Protein AF-A0A453H5V9-F1 (afdb_monomer_lite)

Organism: Aegilops tauschii subsp. strangulata (NCBI:txid200361)

Secondary structure (DSSP, 8-state):
-HHHHGGGSPPPPHHHHHHHTT--S----------EEEE-PPPSSPP-STTGGG-EEEE-EETTEETT-

Structure (mmCIF, N/CA/C/O backbone):
data_AF-A0A453H5V9-F1
#
_entry.id   AF-A0A453H5V9-F1
#
loop_
_atom_site.group_PDB
_atom_site.id
_atom_site.type_symbol
_atom_site.label_atom_id
_atom_site.label_alt_id
_atom_site.label_comp_id
_atom_site.label_asym_id
_atom_site.label_entity_id
_atom_site.label_seq_id
_atom_site.pdbx_PDB_ins_code
_atom_site.Cartn_x
_atom_site.Cartn_y
_atom_site.Cartn_z
_atom_site.occupancy
_atom_site.B_iso_or_equiv
_atom_site.auth_seq_id
_atom_site.auth_comp_id
_atom_site.auth_asym_id
_atom_site.auth_atom_id
_atom_site.pdbx_PDB_model_num
ATOM 1 N N . MET A 1 1 ? -0.890 -9.382 5.367 1.00 86.69 1 MET A N 1
ATOM 2 C CA . MET A 1 1 ? -0.343 -8.239 6.137 1.00 86.69 1 MET A CA 1
ATOM 3 C C . MET A 1 1 ? -0.303 -8.523 7.628 1.00 86.69 1 MET A C 1
ATOM 5 O O . MET A 1 1 ? 0.800 -8.539 8.146 1.00 86.69 1 MET A O 1
ATOM 9 N N . GLN A 1 2 ? -1.426 -8.799 8.306 1.00 91.31 2 GLN A N 1
ATOM 10 C CA . GLN A 1 2 ? -1.434 -9.093 9.754 1.00 91.31 2 GLN A CA 1
ATOM 11 C C . GLN A 1 2 ? -0.394 -10.155 10.168 1.00 91.31 2 GLN A C 1
ATOM 13 O O . GLN A 1 2 ? 0.384 -9.902 11.080 1.00 91.31 2 GLN A O 1
ATOM 18 N N . ASP A 1 3 ? -0.275 -11.257 9.419 1.00 88.31 3 ASP A N 1
ATOM 19 C CA . ASP A 1 3 ? 0.698 -12.328 9.716 1.00 88.31 3 ASP A CA 1
ATOM 20 C C . ASP A 1 3 ? 2.167 -11.936 9.492 1.00 88.31 3 ASP A C 1
ATOM 22 O O . ASP A 1 3 ? 3.071 -12.500 10.110 1.00 88.31 3 ASP A O 1
ATOM 26 N N . ILE A 1 4 ? 2.408 -10.979 8.592 1.00 86.00 4 ILE A N 1
ATOM 27 C CA . ILE A 1 4 ? 3.753 -10.570 8.173 1.00 86.00 4 ILE A CA 1
ATOM 28 C C . ILE A 1 4 ? 4.292 -9.478 9.096 1.00 86.00 4 ILE A C 1
ATOM 30 O O . ILE A 1 4 ? 5.408 -9.579 9.600 1.00 86.00 4 ILE A O 1
ATOM 34 N N . VAL A 1 5 ? 3.494 -8.430 9.321 1.00 86.69 5 VAL A N 1
ATOM 35 C CA . VAL A 1 5 ? 3.938 -7.233 10.047 1.00 86.69 5 VAL A CA 1
ATOM 36 C C . VAL A 1 5 ? 3.595 -7.253 11.537 1.00 86.69 5 VAL A C 1
ATOM 38 O O . VAL A 1 5 ? 4.230 -6.533 12.307 1.00 86.69 5 VAL A O 1
ATOM 41 N N . LYS A 1 6 ? 2.652 -8.113 11.946 1.00 89.31 6 LYS A N 1
ATOM 42 C CA . LYS A 1 6 ? 2.330 -8.442 13.341 1.00 89.31 6 LYS A CA 1
ATOM 43 C C . LYS A 1 6 ? 2.161 -7.201 14.223 1.00 89.31 6 LYS A C 1
ATOM 45 O O . LYS A 1 6 ? 1.323 -6.355 13.925 1.00 89.31 6 LYS A O 1
ATOM 50 N N . GLU A 1 7 ? 2.961 -7.067 15.277 1.00 90.75 7 GLU A N 1
ATOM 51 C CA . GLU A 1 7 ? 2.866 -6.018 16.294 1.00 90.75 7 GLU A CA 1
ATOM 52 C C . GLU A 1 7 ? 3.109 -4.609 15.730 1.00 90.75 7 GLU A C 1
ATOM 54 O O . GLU A 1 7 ? 2.708 -3.624 16.347 1.00 90.75 7 GLU A O 1
ATOM 59 N N . ARG A 1 8 ? 3.729 -4.488 14.544 1.00 90.38 8 ARG A N 1
ATOM 60 C CA . ARG A 1 8 ? 3.896 -3.196 13.861 1.00 90.38 8 ARG A CA 1
ATOM 61 C C . ARG A 1 8 ? 2.611 -2.686 13.220 1.00 90.38 8 ARG A C 1
ATOM 63 O O . ARG A 1 8 ? 2.558 -1.507 12.880 1.00 90.38 8 ARG A O 1
ATOM 70 N N . LEU A 1 9 ? 1.604 -3.539 13.016 1.00 91.69 9 LEU A N 1
ATOM 71 C CA . LEU A 1 9 ? 0.314 -3.133 12.467 1.00 91.69 9 LEU A CA 1
ATOM 72 C C . LEU A 1 9 ? -0.643 -2.749 13.597 1.00 91.69 9 LEU A C 1
ATOM 74 O O . LEU A 1 9 ? -1.069 -3.626 14.353 1.00 91.69 9 LEU A O 1
ATOM 78 N N . PRO A 1 10 ? -1.038 -1.469 13.708 1.00 94.69 10 PRO A N 1
ATOM 79 C CA . PRO A 1 10 ? -2.016 -1.060 14.700 1.00 94.69 10 PRO A CA 1
ATOM 80 C C . PRO A 1 10 ? -3.352 -1.770 14.477 1.00 94.69 10 PRO A C 1
ATOM 82 O O . PRO A 1 10 ? -3.793 -1.963 13.342 1.00 94.69 10 PRO A O 1
ATOM 85 N N . SER A 1 11 ? -4.009 -2.133 15.574 1.00 96.19 11 SER A N 1
ATOM 86 C CA . SER A 1 11 ? -5.352 -2.706 15.540 1.00 96.19 11 SER A CA 1
ATOM 87 C C . SER A 1 11 ? -6.397 -1.623 15.767 1.00 96.19 11 SER A C 1
ATOM 89 O O . SER A 1 11 ? -6.228 -0.756 16.622 1.00 96.19 11 SER A O 1
ATOM 91 N N . PHE A 1 12 ? -7.494 -1.696 15.019 1.00 97.50 12 PHE A N 1
ATOM 92 C CA . PHE A 1 12 ? -8.640 -0.820 15.222 1.00 97.50 12 PHE A CA 1
ATOM 93 C C . PHE A 1 12 ? -9.561 -1.366 16.314 1.00 97.50 12 PHE A C 1
ATOM 95 O O . PHE A 1 12 ? -9.805 -2.572 16.391 1.00 97.50 12 PHE A O 1
ATOM 102 N N . THR A 1 13 ? -10.148 -0.471 17.110 1.00 98.25 13 THR A N 1
ATOM 103 C CA . THR A 1 13 ? -11.310 -0.819 17.937 1.00 98.25 13 THR A CA 1
ATOM 104 C C . THR A 1 13 ? -12.543 -1.063 17.050 1.00 98.25 13 THR A C 1
ATOM 106 O O . THR A 1 13 ? -12.571 -0.640 15.884 1.00 98.25 13 THR A O 1
ATOM 109 N N . PRO A 1 14 ? -13.603 -1.715 17.565 1.00 98.25 14 PRO A N 1
ATOM 110 C CA . PRO A 1 14 ? -14.846 -1.889 16.810 1.00 98.25 14 PRO A CA 1
ATOM 111 C C . PRO A 1 14 ? -15.465 -0.564 16.336 1.00 98.25 14 PRO A C 1
ATOM 113 O O . PRO A 1 14 ? -15.957 -0.473 15.212 1.00 98.25 14 PRO A O 1
ATOM 116 N N . GLU A 1 15 ? -15.394 0.482 17.162 1.00 98.00 15 GLU A N 1
ATOM 117 C CA . GLU A 1 15 ? -15.905 1.819 16.837 1.00 98.00 15 GLU A CA 1
ATOM 118 C C . GLU A 1 15 ? -15.109 2.474 15.705 1.00 98.00 15 GLU A C 1
ATOM 120 O O . GLU A 1 15 ? -15.694 2.954 14.735 1.00 98.00 15 GLU A O 1
ATOM 125 N N . GLN A 1 16 ? -13.775 2.423 15.778 1.00 98.31 16 GLN A N 1
ATOM 126 C CA . GLN A 1 16 ? -12.898 2.933 14.721 1.00 98.31 16 GLN A CA 1
ATOM 127 C C . GLN A 1 16 ? -13.107 2.176 13.405 1.00 98.31 16 GLN A C 1
ATOM 129 O O . GLN A 1 16 ? -13.173 2.781 12.337 1.00 98.31 16 GLN A O 1
ATOM 134 N N . SER A 1 17 ? -13.280 0.854 13.478 1.00 97.56 17 SER A N 1
ATOM 135 C CA . SER A 1 17 ? -13.563 0.026 12.302 1.00 97.56 17 SER A CA 1
ATOM 136 C C . SER A 1 17 ? -14.879 0.429 11.635 1.00 97.56 17 SER A C 1
ATOM 138 O O . SER A 1 17 ? -14.950 0.514 10.410 1.00 97.56 17 SER A O 1
ATOM 140 N N . LYS A 1 18 ? -15.922 0.714 12.428 1.00 97.75 18 LYS A N 1
ATOM 141 C CA . LYS A 1 18 ? -17.213 1.196 11.920 1.00 97.75 18 LYS A CA 1
ATOM 142 C C . LYS A 1 18 ? -17.098 2.581 11.285 1.00 97.75 18 LYS A C 1
ATOM 144 O O . LYS A 1 18 ? -17.765 2.824 10.289 1.00 97.75 18 LYS A O 1
ATOM 149 N N . LEU A 1 19 ? -16.264 3.457 11.846 1.00 97.88 19 LEU A N 1
ATOM 150 C CA . LEU A 1 19 ? -16.035 4.800 11.316 1.00 97.88 19 LEU A CA 1
ATOM 151 C C . LEU A 1 19 ? -15.367 4.772 9.934 1.00 97.88 19 LEU A C 1
ATOM 153 O O . LEU A 1 19 ? -15.773 5.520 9.054 1.00 97.88 19 LEU A O 1
ATOM 157 N N . VAL A 1 20 ? -14.355 3.921 9.741 1.00 97.19 20 VAL A N 1
ATOM 158 C CA . VAL A 1 20 ? -13.586 3.849 8.482 1.00 97.19 20 VAL A CA 1
ATOM 159 C C . VAL A 1 20 ? -14.311 3.028 7.409 1.00 97.19 20 VAL A C 1
ATOM 161 O O . VAL A 1 20 ? -14.187 3.282 6.211 1.00 97.19 20 VAL A O 1
ATOM 164 N N . LYS A 1 21 ? -15.078 2.007 7.805 1.00 97.56 21 LYS A N 1
ATOM 165 C CA . LYS A 1 21 ? -15.760 1.131 6.849 1.00 97.56 21 LYS A CA 1
ATOM 166 C C . LYS A 1 21 ? -16.841 1.897 6.081 1.00 97.56 21 LYS A C 1
ATOM 168 O O . LYS A 1 21 ? -17.863 2.269 6.642 1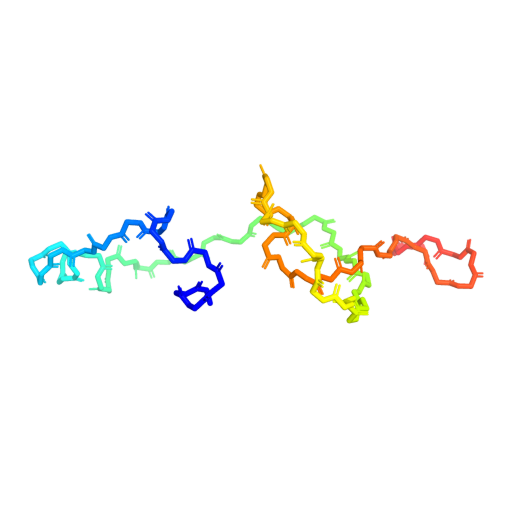.00 97.56 21 LYS A O 1
ATOM 173 N N . GLY A 1 22 ? -16.644 2.031 4.769 1.00 96.25 22 GLY A N 1
ATOM 174 C CA . GLY A 1 22 ? -17.595 2.708 3.883 1.00 96.25 22 GLY A CA 1
ATOM 175 C C . GLY A 1 22 ? -17.509 4.234 3.929 1.00 96.25 22 GLY A C 1
ATOM 176 O O . GLY A 1 22 ? -18.406 4.892 3.422 1.00 96.25 22 GLY A O 1
ATOM 177 N N . SER A 1 23 ? -16.444 4.805 4.500 1.00 97.38 23 SER A N 1
ATOM 178 C CA . SER A 1 23 ? -16.255 6.257 4.602 1.00 97.38 23 SER A CA 1
ATOM 179 C C . SER A 1 23 ? -15.741 6.911 3.308 1.00 97.38 23 SER A C 1
ATOM 181 O O . SER A 1 23 ? -15.035 7.916 3.372 1.00 97.38 23 SER A O 1
ATOM 183 N N . VAL A 1 24 ? -15.989 6.303 2.144 1.00 96.81 24 VAL A N 1
ATOM 184 C CA . VAL A 1 24 ? -15.445 6.744 0.853 1.00 96.81 24 VAL A CA 1
ATOM 185 C C . VAL A 1 24 ? -16.553 6.771 -0.193 1.00 96.81 24 VAL A C 1
ATOM 187 O O . VAL A 1 24 ? -17.103 5.724 -0.524 1.00 96.81 24 VAL A O 1
ATOM 190 N N . ASP A 1 25 ? -16.817 7.955 -0.749 1.00 96.88 25 ASP A N 1
ATOM 191 C CA . ASP A 1 25 ? -17.779 8.148 -1.843 1.00 96.88 25 ASP A CA 1
ATOM 192 C C . ASP A 1 25 ? -17.138 7.943 -3.228 1.00 96.88 25 ASP A C 1
ATOM 194 O O . ASP A 1 25 ? -17.773 7.431 -4.148 1.00 96.88 25 ASP A O 1
ATOM 198 N N . TYR A 1 26 ? -15.858 8.308 -3.374 1.00 96.88 26 TYR A N 1
ATOM 199 C CA . TYR A 1 26 ? -15.072 8.163 -4.604 1.00 96.88 26 TYR A CA 1
ATOM 200 C C . TYR A 1 26 ? -13.611 7.836 -4.290 1.00 96.88 26 TYR A C 1
ATOM 202 O O . TYR A 1 26 ? -13.066 8.280 -3.281 1.00 96.88 26 TYR A O 1
ATOM 210 N N . ILE A 1 27 ? -12.950 7.104 -5.191 1.00 96.56 27 ILE A N 1
ATOM 211 C CA . ILE A 1 27 ? -11.532 6.745 -5.076 1.00 96.56 27 ILE A CA 1
ATOM 212 C C . ILE A 1 27 ? -10.763 7.395 -6.227 1.00 96.56 27 ILE A C 1
ATOM 214 O O . ILE A 1 27 ? -10.981 7.064 -7.390 1.00 96.56 27 ILE A O 1
ATOM 218 N N . GLY A 1 28 ? -9.843 8.302 -5.900 1.00 96.75 28 GLY A N 1
ATOM 219 C CA . GLY A 1 28 ? -8.845 8.807 -6.842 1.00 96.75 28 GLY A CA 1
ATOM 220 C C . GLY A 1 28 ? -7.586 7.943 -6.797 1.00 96.75 28 GLY A C 1
ATOM 221 O O . GLY A 1 28 ? -7.054 7.695 -5.716 1.00 96.75 28 GLY A O 1
ATOM 222 N N . ILE A 1 29 ? -7.104 7.487 -7.955 1.00 97.00 29 ILE A N 1
ATOM 223 C CA . ILE A 1 29 ? -5.887 6.671 -8.061 1.00 97.00 29 ILE A CA 1
ATOM 224 C C . ILE A 1 29 ? -4.810 7.476 -8.786 1.00 97.00 29 ILE A C 1
ATOM 226 O O . ILE A 1 29 ? -4.958 7.811 -9.960 1.00 97.00 29 ILE A O 1
ATOM 230 N N . ASN A 1 30 ? -3.701 7.733 -8.095 1.00 96.50 30 ASN A N 1
ATOM 231 C CA . ASN A 1 30 ? -2.513 8.340 -8.684 1.00 96.50 30 ASN A CA 1
ATOM 232 C C . ASN A 1 30 ? -1.601 7.238 -9.233 1.00 96.50 30 ASN A C 1
ATOM 234 O O . ASN A 1 30 ? -0.836 6.640 -8.476 1.00 96.50 30 ASN A O 1
ATOM 238 N N . GLN A 1 31 ? -1.691 6.963 -10.535 1.00 93.56 31 GLN A N 1
ATOM 239 C CA . GLN A 1 31 ? -0.921 5.906 -11.192 1.00 93.56 31 GLN A CA 1
ATOM 240 C C . GLN A 1 31 ? 0.134 6.492 -12.130 1.00 93.56 31 GLN A C 1
ATOM 242 O O . GLN A 1 31 ? -0.195 7.220 -13.063 1.00 93.56 31 GLN A O 1
ATOM 247 N N . TYR A 1 32 ? 1.397 6.131 -11.899 1.00 89.25 32 TYR A N 1
ATOM 248 C CA . TYR A 1 32 ? 2.539 6.644 -12.670 1.00 89.25 32 TYR A CA 1
ATOM 249 C C . TYR A 1 32 ? 3.384 5.548 -13.317 1.00 89.25 32 TYR A C 1
ATOM 251 O O . TYR A 1 32 ? 4.011 5.784 -14.343 1.00 89.25 32 TYR A O 1
ATOM 259 N N . THR A 1 33 ? 3.449 4.361 -12.712 1.00 88.38 33 THR A N 1
ATOM 260 C CA . THR A 1 3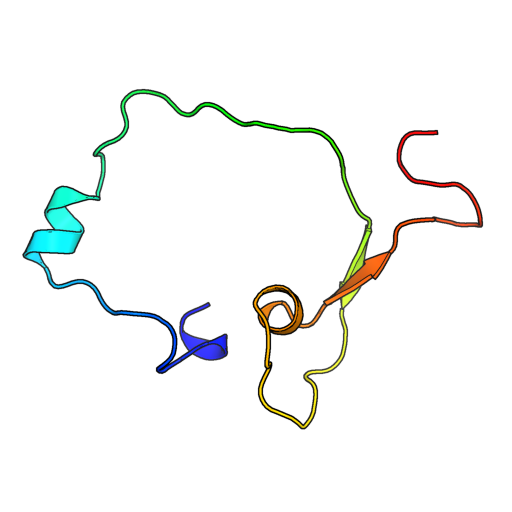3 ? 4.366 3.304 -13.146 1.00 88.38 33 THR A CA 1
ATOM 261 C C . THR A 1 33 ? 3.835 1.918 -12.794 1.00 88.38 33 THR A C 1
ATOM 263 O O . THR A 1 33 ? 2.902 1.771 -12.005 1.00 88.38 33 THR A O 1
ATOM 266 N N . ALA A 1 34 ? 4.451 0.899 -13.380 1.00 89.12 34 ALA A N 1
ATOM 267 C CA . ALA A 1 34 ? 4.279 -0.498 -13.020 1.00 89.12 34 ALA A CA 1
ATOM 268 C C . ALA A 1 34 ? 5.662 -1.154 -12.916 1.00 89.12 34 ALA A C 1
ATOM 270 O O . ALA A 1 34 ? 6.584 -0.785 -13.642 1.00 89.12 34 ALA A O 1
ATOM 271 N N . THR A 1 35 ? 5.811 -2.129 -12.018 1.00 89.75 35 THR A N 1
ATOM 272 C CA . THR A 1 35 ? 7.049 -2.900 -11.846 1.00 89.75 35 THR A CA 1
ATOM 273 C C . THR A 1 35 ? 6.784 -4.394 -11.976 1.00 89.75 35 THR A C 1
ATOM 275 O O . THR A 1 35 ? 5.701 -4.872 -11.641 1.00 89.75 35 THR A O 1
ATOM 278 N N . TYR A 1 36 ? 7.773 -5.150 -12.458 1.00 89.38 36 TYR A N 1
ATOM 279 C CA . TYR A 1 36 ? 7.742 -6.603 -12.335 1.00 89.38 36 TYR A CA 1
ATOM 280 C C . TYR A 1 36 ? 8.112 -6.978 -10.898 1.00 89.38 36 TYR A C 1
ATOM 282 O O . TYR A 1 36 ? 8.946 -6.322 -10.267 1.00 89.38 36 TYR A O 1
ATOM 290 N N . MET A 1 37 ? 7.497 -8.041 -10.387 1.00 90.50 37 MET A N 1
ATOM 291 C CA . MET A 1 37 ? 7.796 -8.594 -9.069 1.00 90.50 37 MET A CA 1
ATOM 292 C C . MET A 1 37 ? 8.056 -10.085 -9.191 1.00 90.50 37 MET A C 1
ATOM 294 O O . MET A 1 37 ? 7.362 -10.780 -9.935 1.00 90.50 37 MET A O 1
ATOM 298 N N . ALA A 1 38 ? 9.056 -10.558 -8.460 1.00 90.31 38 ALA A N 1
ATOM 299 C CA . ALA A 1 38 ? 9.348 -11.973 -8.312 1.00 90.31 38 ALA A CA 1
ATOM 300 C C . ALA A 1 38 ? 9.285 -12.354 -6.835 1.00 90.31 38 ALA A C 1
ATOM 302 O O . ALA A 1 38 ? 9.641 -11.550 -5.970 1.00 90.31 38 ALA A O 1
ATOM 303 N N . ASP A 1 39 ? 8.831 -13.577 -6.570 1.00 89.94 39 ASP A N 1
ATOM 304 C CA . ASP A 1 39 ? 8.879 -14.162 -5.235 1.00 89.94 39 ASP A CA 1
ATOM 305 C C . ASP A 1 39 ? 10.325 -14.177 -4.729 1.00 89.94 39 ASP A C 1
ATOM 307 O O . ASP A 1 39 ? 11.248 -14.534 -5.468 1.00 89.94 39 ASP A O 1
ATOM 311 N N . GLN A 1 40 ? 10.522 -13.756 -3.482 1.00 84.06 40 GLN A N 1
ATOM 312 C CA . GLN A 1 40 ? 11.819 -13.795 -2.832 1.00 84.06 40 GLN A CA 1
ATOM 313 C C . GLN A 1 40 ? 11.675 -14.534 -1.499 1.00 84.06 40 GLN A C 1
ATOM 315 O O . GLN A 1 40 ? 10.794 -14.190 -0.710 1.00 84.06 40 GLN A O 1
ATOM 320 N N . PRO A 1 41 ? 12.557 -15.505 -1.195 1.00 78.81 41 PRO A N 1
ATOM 321 C CA . PRO A 1 41 ? 12.509 -16.206 0.078 1.00 78.81 41 PRO A CA 1
ATOM 322 C C . PRO A 1 41 ? 12.503 -15.229 1.254 1.00 78.81 41 PRO A C 1
ATOM 324 O O . PRO A 1 41 ? 13.268 -14.257 1.264 1.00 78.81 41 PRO A O 1
ATOM 327 N N . THR A 1 42 ? 11.661 -15.516 2.249 1.00 69.50 42 THR A N 1
ATOM 328 C CA . THR A 1 42 ? 11.547 -14.724 3.474 1.00 69.50 42 THR A CA 1
ATOM 329 C C . THR A 1 42 ? 12.940 -14.487 4.066 1.00 69.50 42 THR A C 1
ATOM 331 O O . THR A 1 42 ? 13.639 -15.460 4.379 1.00 69.50 42 THR A O 1
ATOM 334 N N . PRO A 1 43 ? 13.379 -13.225 4.216 1.00 67.50 43 PRO A N 1
ATOM 335 C CA . PRO A 1 43 ? 14.664 -12.922 4.821 1.00 67.50 43 PRO A CA 1
ATOM 336 C C . PRO A 1 43 ? 14.733 -13.511 6.234 1.00 67.50 43 PRO A C 1
ATOM 338 O O . PRO A 1 43 ? 13.756 -13.484 6.977 1.00 67.50 43 PRO A O 1
ATOM 341 N N . GLN A 1 44 ? 15.904 -14.011 6.638 1.00 62.41 44 GLN A N 1
ATOM 342 C CA . GLN A 1 44 ? 16.110 -14.521 8.005 1.00 62.41 44 GLN A CA 1
ATOM 343 C C . GLN A 1 44 ? 15.994 -13.419 9.072 1.00 62.41 44 GLN A C 1
ATOM 345 O O . GLN A 1 44 ? 15.847 -13.711 10.256 1.00 62.41 44 GLN A O 1
ATOM 350 N N . GLN A 1 45 ? 16.084 -12.153 8.659 1.00 66.44 45 GLN A N 1
ATOM 351 C CA . GLN A 1 45 ? 15.980 -10.990 9.529 1.00 66.44 45 GLN A CA 1
ATOM 352 C C . GLN A 1 45 ? 14.587 -10.361 9.420 1.00 66.44 45 GLN A C 1
ATOM 354 O O . GLN A 1 45 ? 14.022 -10.330 8.325 1.00 66.44 45 GLN A O 1
ATOM 359 N N . PRO A 1 46 ? 14.035 -9.833 10.529 1.00 69.06 46 PRO A N 1
ATOM 360 C CA . PRO A 1 46 ? 12.757 -9.138 10.497 1.00 69.06 46 PRO A CA 1
ATOM 361 C C . PRO A 1 46 ? 12.824 -7.960 9.509 1.00 69.06 46 PRO A C 1
ATOM 363 O O . PRO A 1 46 ? 13.832 -7.245 9.489 1.00 69.06 46 PRO A O 1
ATOM 366 N N . PRO A 1 47 ? 11.777 -7.732 8.696 1.00 69.69 47 PRO A N 1
ATOM 367 C CA . PRO A 1 47 ? 11.796 -6.642 7.738 1.00 69.69 47 PRO A CA 1
ATOM 368 C C . PRO A 1 47 ? 11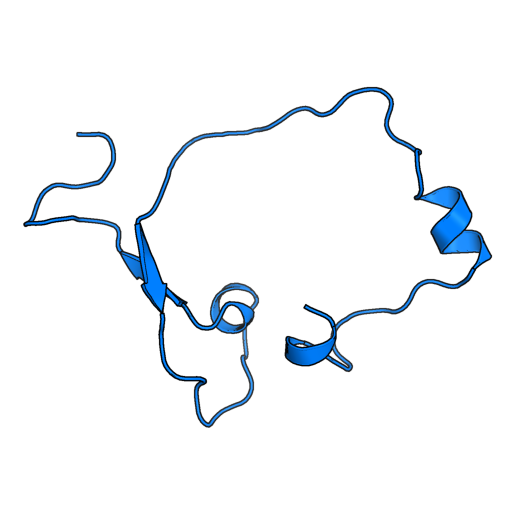.912 -5.294 8.460 1.00 69.69 47 PRO A C 1
ATOM 370 O O . PRO A 1 47 ? 11.168 -5.002 9.397 1.00 69.69 47 PRO A O 1
ATOM 373 N N . THR A 1 48 ? 12.859 -4.466 8.021 1.00 73.62 48 THR A N 1
ATOM 374 C CA . THR A 1 48 ? 13.160 -3.153 8.619 1.00 73.62 48 THR A CA 1
ATOM 375 C C . THR A 1 48 ? 12.467 -1.991 7.906 1.00 73.62 48 THR A C 1
ATOM 377 O O . THR A 1 48 ? 12.564 -0.848 8.348 1.00 73.62 48 THR A O 1
ATOM 380 N N . SER A 1 49 ? 11.765 -2.262 6.805 1.00 83.19 49 SER A N 1
ATOM 381 C CA . SER A 1 49 ? 11.077 -1.261 5.993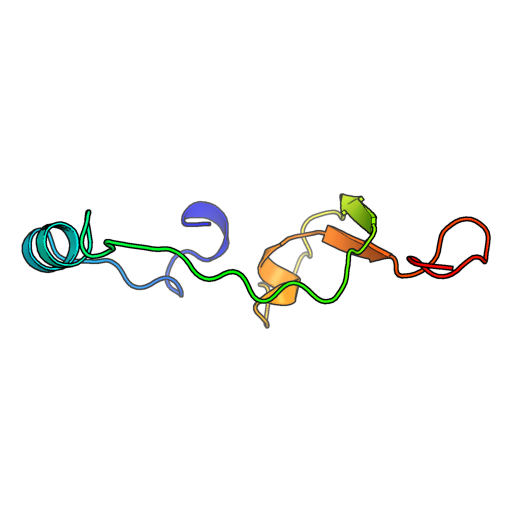 1.00 83.19 49 SER A CA 1
ATOM 382 C C . SER A 1 49 ? 9.789 -1.822 5.389 1.00 83.19 49 SER A C 1
ATOM 384 O O . SER A 1 49 ? 9.627 -3.032 5.241 1.00 83.19 49 SER A O 1
ATOM 386 N N . TYR A 1 50 ? 8.898 -0.917 4.983 1.00 84.56 50 TYR A N 1
ATOM 387 C CA . TYR A 1 50 ? 7.640 -1.256 4.315 1.00 84.56 50 TYR A CA 1
ATOM 388 C C . TYR A 1 50 ? 7.830 -2.106 3.052 1.00 84.56 50 TYR A C 1
ATOM 390 O O . TYR A 1 50 ? 7.084 -3.052 2.831 1.00 84.56 50 TYR A O 1
ATOM 398 N N . SER A 1 51 ? 8.827 -1.790 2.221 1.00 85.75 51 SER A N 1
ATOM 399 C CA . SER A 1 51 ? 9.091 -2.552 0.995 1.00 85.75 51 SER A CA 1
ATOM 400 C C . SER A 1 51 ? 9.615 -3.959 1.290 1.00 85.75 51 SER A C 1
ATOM 402 O O . SER A 1 51 ? 9.316 -4.890 0.547 1.00 85.75 51 SER A O 1
ATOM 404 N N . SER A 1 52 ? 10.352 -4.134 2.389 1.00 84.44 52 SER A N 1
ATOM 405 C CA . SER A 1 52 ? 10.844 -5.445 2.819 1.00 84.44 52 SER A CA 1
ATOM 406 C C . SER A 1 52 ? 9.732 -6.349 3.362 1.00 84.44 52 SER A C 1
ATOM 408 O O . SER A 1 52 ? 9.873 -7.568 3.301 1.00 84.44 52 SER A O 1
ATOM 410 N N . ASP A 1 53 ? 8.614 -5.784 3.839 1.00 86.69 53 ASP A N 1
ATOM 411 C CA . ASP A 1 53 ? 7.449 -6.553 4.314 1.00 86.69 53 ASP A CA 1
ATOM 412 C C . ASP A 1 53 ? 6.790 -7.383 3.210 1.00 86.69 53 ASP A C 1
ATOM 414 O O . ASP A 1 53 ? 6.007 -8.287 3.485 1.00 86.69 53 ASP A O 1
ATOM 418 N N . TRP A 1 54 ? 7.053 -7.060 1.946 1.00 86.25 54 TRP A N 1
ATOM 419 C CA . TRP A 1 54 ? 6.356 -7.685 0.831 1.00 86.25 54 TRP A CA 1
ATOM 420 C C . TRP A 1 54 ? 6.956 -9.039 0.447 1.00 86.25 54 TRP A C 1
ATOM 422 O O . TRP A 1 54 ? 6.282 -9.807 -0.228 1.00 86.25 54 TRP A O 1
ATOM 432 N N . HIS A 1 55 ? 8.189 -9.336 0.882 1.00 87.25 55 HIS A N 1
ATOM 433 C CA . HIS A 1 55 ? 8.935 -10.549 0.514 1.00 87.25 55 HIS A CA 1
ATOM 434 C C . HIS A 1 55 ? 9.007 -10.783 -1.006 1.00 87.25 55 HIS A C 1
ATOM 436 O O . HIS A 1 55 ? 8.911 -11.904 -1.495 1.00 87.25 55 HIS A O 1
ATOM 442 N N . VAL A 1 56 ? 9.184 -9.703 -1.766 1.00 88.19 56 VAL A N 1
ATOM 443 C CA . VAL A 1 56 ? 9.335 -9.750 -3.224 1.00 88.19 56 VAL A CA 1
ATOM 444 C C . VAL A 1 56 ? 10.552 -8.957 -3.662 1.00 88.19 56 VAL A C 1
ATOM 446 O O . VAL A 1 56 ? 10.934 -7.963 -3.040 1.00 88.19 56 VAL A O 1
ATOM 449 N N . GLN A 1 57 ? 11.127 -9.369 -4.784 1.00 88.81 57 GLN A N 1
ATOM 450 C CA . GLN A 1 57 ? 12.144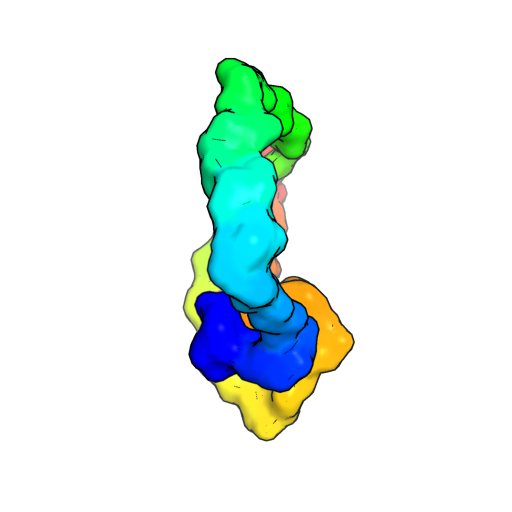 -8.598 -5.476 1.00 88.81 57 GLN A CA 1
ATOM 451 C C . GLN A 1 57 ? 11.488 -7.654 -6.489 1.00 88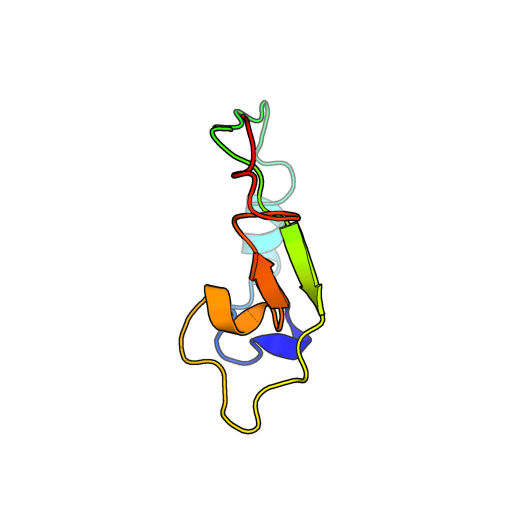.81 57 GLN A C 1
ATOM 453 O O . GLN A 1 57 ? 10.703 -8.084 -7.336 1.00 88.81 57 GLN A O 1
ATOM 458 N N . TYR A 1 58 ? 11.857 -6.372 -6.444 1.00 88.56 58 TYR A N 1
ATOM 459 C CA . TYR A 1 58 ? 11.465 -5.399 -7.462 1.00 88.56 58 TYR A CA 1
ATOM 460 C C . TYR A 1 58 ? 12.348 -5.537 -8.697 1.00 88.56 58 TYR A C 1
ATOM 462 O O . TYR A 1 58 ? 13.575 -5.487 -8.610 1.00 88.56 58 TYR A O 1
ATOM 470 N N . ILE A 1 59 ? 11.712 -5.657 -9.857 1.00 90.81 59 ILE A N 1
ATOM 471 C CA . ILE A 1 59 ? 12.378 -5.776 -11.147 1.00 90.81 59 ILE A CA 1
ATOM 472 C C . ILE A 1 59 ? 11.907 -4.616 -12.027 1.00 90.81 59 ILE A C 1
ATOM 474 O O . ILE A 1 59 ? 10.732 -4.510 -12.378 1.00 90.81 59 ILE A O 1
ATOM 478 N N . PHE A 1 60 ? 12.841 -3.735 -12.387 1.00 90.50 60 PHE A N 1
ATOM 479 C CA . PHE A 1 60 ? 12.567 -2.526 -13.178 1.00 90.50 60 PHE A CA 1
ATOM 480 C C . PHE A 1 60 ? 12.793 -2.718 -14.684 1.00 90.50 60 PHE A C 1
ATOM 482 O O . PHE A 1 60 ? 12.456 -1.840 -15.477 1.00 90.50 60 PHE A O 1
ATOM 489 N N . GLN A 1 61 ? 13.374 -3.853 -15.082 1.00 90.75 61 GLN A N 1
ATOM 490 C CA . GLN A 1 61 ? 13.708 -4.175 -16.467 1.00 90.75 61 GLN A CA 1
ATOM 491 C C . GLN A 1 61 ? 13.424 -5.645 -16.765 1.00 90.75 61 GLN A C 1
ATOM 493 O O . GLN A 1 61 ? 13.653 -6.509 -15.921 1.00 90.75 61 GLN A O 1
ATOM 498 N N . ARG A 1 62 ? 12.997 -5.948 -17.991 1.00 84.69 62 ARG A N 1
ATOM 499 C CA . ARG A 1 62 ? 12.847 -7.321 -18.483 1.00 84.69 62 ARG A CA 1
ATOM 500 C C . ARG A 1 62 ? 13.639 -7.478 -19.769 1.00 84.69 62 ARG A C 1
ATOM 502 O O . ARG A 1 62 ? 13.434 -6.723 -20.710 1.00 84.69 62 ARG A O 1
ATOM 509 N N . ASN A 1 63 ? 14.552 -8.449 -19.802 1.00 88.88 63 ASN A N 1
ATOM 510 C CA . ASN A 1 63 ? 15.455 -8.680 -20.939 1.00 88.88 63 ASN A CA 1
ATOM 511 C C . ASN A 1 63 ? 16.246 -7.419 -21.355 1.00 88.88 63 ASN A C 1
ATOM 513 O O . ASN A 1 63 ? 16.460 -7.183 -22.539 1.00 88.88 63 ASN A O 1
ATOM 517 N N . GLY A 1 64 ? 16.640 -6.587 -20.385 1.00 88.19 64 GLY A N 1
ATOM 518 C CA . GLY A 1 64 ? 17.355 -5.329 -20.628 1.00 88.19 64 GLY A CA 1
ATOM 519 C C . GLY A 1 64 ? 16.479 -4.142 -21.047 1.00 88.19 64 GLY A C 1
ATOM 520 O O . GLY A 1 64 ? 17.000 -3.041 -21.182 1.00 88.19 64 GLY A O 1
ATOM 521 N N . VAL A 1 65 ? 15.163 -4.326 -21.209 1.00 88.25 65 VAL A N 1
ATOM 522 C CA . VAL A 1 65 ? 14.224 -3.244 -21.545 1.00 88.25 65 VAL A CA 1
ATOM 523 C C . VAL A 1 65 ? 13.547 -2.725 -20.269 1.00 88.25 65 VAL A C 1
ATOM 525 O O . VAL A 1 65 ? 12.948 -3.528 -19.542 1.00 88.25 65 VAL A O 1
ATOM 528 N N . PRO A 1 66 ? 13.635 -1.417 -19.955 1.00 87.69 66 PRO A N 1
ATOM 529 C CA . PRO A 1 66 ? 12.891 -0.805 -18.858 1.00 87.69 66 PRO A CA 1
ATOM 530 C C . PRO A 1 66 ? 11.382 -0.909 -19.045 1.00 87.69 66 PRO A C 1
ATOM 532 O O . PRO A 1 66 ? 10.869 -0.903 -20.159 1.00 87.69 66 PRO A O 1
ATOM 535 N N . ILE A 1 67 ? 10.651 -0.975 -17.940 1.00 82.00 67 ILE A N 1
ATOM 536 C CA . ILE A 1 67 ? 9.191 -1.014 -18.003 1.00 82.00 67 ILE A CA 1
ATOM 537 C C . ILE A 1 67 ? 8.659 0.330 -18.508 1.00 82.00 67 ILE A C 1
ATOM 539 O O . ILE A 1 67 ? 9.056 1.384 -18.014 1.00 82.00 67 ILE A O 1
ATOM 543 N N . GLY A 1 68 ? 7.736 0.277 -19.470 1.00 78.00 68 GLY A N 1
ATOM 544 C CA . GLY A 1 68 ? 7.119 1.462 -20.071 1.00 78.00 68 GLY A CA 1
ATOM 545 C C . GLY A 1 68 ? 7.857 2.025 -21.290 1.00 78.00 68 GLY A C 1
ATOM 546 O O . GLY A 1 68 ? 7.486 3.107 -21.740 1.00 78.00 68 GLY A O 1
ATOM 547 N N . GLN A 1 69 ? 8.869 1.317 -21.809 1.00 74.75 69 GLN A N 1
ATOM 548 C CA . GLN A 1 69 ? 9.515 1.594 -23.099 1.00 74.75 69 GLN A CA 1
ATOM 549 C C . GLN A 1 69 ? 9.096 0.595 -24.176 1.00 74.75 69 GLN A C 1
ATOM 551 O O . GLN A 1 69 ? 8.758 -0.558 -23.815 1.00 74.75 69 GLN A O 1
#

Sequence (69 aa):
MQDIVKERLPSFTPEQSKLVKGSVDYIGINQYTATYMADQPTPQQPPTSYSSDWHVQYIFQRNGVPIGQ

Radius of gyration: 17.19 Å; chains: 1; bounding box: 35×25×41 Å

InterPro domains:
  IPR001360 Glycoside hydrolase family 1 [PF00232] (3-49)
  IPR001360 Glycoside hydrolase family 1 [PTHR10353] (1-49)
  IPR017853 Glycoside hydrolase superfamily [SSF51445] (1-68)

pLDDT: mean 88.42, std 8.64, range [62.41, 98.31]

Foldseek 3Di:
DCVQCPPVDDDDDPVRCVCPVPVDPDDDDDDDFDWDKDAAPQDPDRDPDPVSSVNIDTHQDDPNHGGPD